Protein AF-A0A2N9MWA1-F1 (afdb_monomer_lite)

Foldseek 3Di:
DLVVLLVVLLVLFDPVLSVVLSVLSVPDDPVLSVLLVVLVVVVVVVDPDDDLDDPVNVLVVLVVVVVPDPDDDCPDPVVSVVSVVSNVVSCVSRVVSDDDDPDDDDDDD

pLDDT: mean 73.8, std 16.64, range [35.72, 94.5]

Radius of gyration: 15.14 Å; chains: 1; bounding box: 36×28×48 Å

Structure (mmCIF, N/CA/C/O backbone):
data_AF-A0A2N9MWA1-F1
#
_entry.id   AF-A0A2N9MWA1-F1
#
loop_
_atom_site.group_PDB
_atom_site.id
_atom_site.type_symbol
_atom_site.label_atom_id
_atom_site.label_alt_id
_atom_site.label_comp_id
_atom_site.label_asym_id
_atom_site.label_entity_id
_atom_site.label_seq_id
_atom_site.pdbx_PDB_ins_code
_atom_site.Cartn_x
_atom_site.Cartn_y
_atom_site.Cartn_z
_atom_site.occupancy
_atom_site.B_iso_or_equiv
_atom_site.auth_seq_id
_atom_site.auth_comp_id
_atom_site.auth_asym_id
_atom_site.auth_atom_id
_atom_site.pdbx_PDB_model_num
ATOM 1 N N . MET A 1 1 ? -1.831 -8.426 -14.345 1.00 73.62 1 MET A N 1
ATOM 2 C CA . MET A 1 1 ? -1.458 -8.362 -12.910 1.00 73.62 1 MET A CA 1
ATOM 3 C C . MET A 1 1 ? -1.920 -7.065 -12.243 1.00 73.62 1 MET A C 1
ATOM 5 O O . MET A 1 1 ? -2.682 -7.151 -11.291 1.00 73.62 1 MET A O 1
ATOM 9 N N . ARG A 1 2 ? -1.599 -5.878 -12.784 1.00 88.06 2 ARG A N 1
ATOM 10 C CA . ARG A 1 2 ? -2.062 -4.566 -12.272 1.00 88.06 2 ARG A CA 1
ATOM 11 C C . ARG A 1 2 ? -3.555 -4.461 -11.870 1.00 88.06 2 ARG A C 1
ATOM 13 O O . ARG A 1 2 ? -3.809 -4.031 -10.750 1.00 88.06 2 ARG A O 1
ATOM 20 N N . PRO A 1 3 ? -4.552 -4.874 -12.683 1.00 89.94 3 PRO A N 1
ATOM 21 C CA . PRO A 1 3 ? -5.963 -4.768 -12.279 1.00 89.94 3 PRO A CA 1
ATOM 22 C C . PRO A 1 3 ? -6.331 -5.662 -11.082 1.00 89.94 3 PRO A C 1
ATOM 24 O O . PRO A 1 3 ? -7.176 -5.286 -10.268 1.00 89.94 3 PRO A O 1
ATOM 27 N N . ALA A 1 4 ? -5.671 -6.816 -10.939 1.00 91.38 4 ALA A N 1
ATOM 28 C CA . ALA A 1 4 ? -5.857 -7.698 -9.790 1.00 91.38 4 ALA A CA 1
ATOM 29 C C . ALA A 1 4 ? -5.268 -7.076 -8.513 1.00 91.38 4 ALA A C 1
ATOM 31 O O . ALA A 1 4 ? -5.938 -7.071 -7.485 1.00 91.38 4 ALA A O 1
ATOM 32 N N . LEU A 1 5 ? -4.077 -6.465 -8.601 1.00 89.94 5 LEU A N 1
ATOM 33 C CA . LEU A 1 5 ? -3.456 -5.736 -7.485 1.00 89.94 5 LEU A CA 1
ATOM 34 C C . LEU A 1 5 ? -4.323 -4.568 -7.015 1.00 89.94 5 LEU A C 1
ATOM 36 O O . LEU A 1 5 ? -4.598 -4.454 -5.827 1.00 89.94 5 LEU A O 1
ATOM 40 N N . VAL A 1 6 ? -4.823 -3.744 -7.940 1.00 92.62 6 VAL A N 1
ATOM 41 C CA . VAL A 1 6 ? -5.725 -2.630 -7.602 1.00 92.62 6 VAL A CA 1
ATOM 42 C C . VAL A 1 6 ? -6.966 -3.131 -6.860 1.00 92.62 6 VAL A C 1
ATOM 44 O O . VAL A 1 6 ? -7.381 -2.522 -5.878 1.00 92.62 6 VAL A O 1
ATOM 47 N N . THR A 1 7 ? -7.550 -4.244 -7.307 1.00 92.50 7 THR A N 1
ATOM 48 C CA . THR A 1 7 ? -8.752 -4.824 -6.687 1.00 92.50 7 THR A CA 1
ATOM 49 C C . THR A 1 7 ? -8.462 -5.365 -5.288 1.00 92.50 7 THR A C 1
ATOM 51 O O . THR A 1 7 ? -9.200 -5.063 -4.349 1.00 92.50 7 THR A O 1
ATOM 54 N N . ALA A 1 8 ? -7.374 -6.121 -5.130 1.00 90.56 8 ALA A N 1
ATOM 55 C CA . ALA A 1 8 ? -6.968 -6.680 -3.845 1.00 90.56 8 ALA A CA 1
ATOM 56 C C . ALA A 1 8 ? -6.635 -5.577 -2.827 1.00 90.56 8 ALA A C 1
ATOM 58 O O . ALA A 1 8 ? -7.184 -5.571 -1.729 1.00 90.56 8 ALA A O 1
ATOM 59 N N . LEU A 1 9 ? -5.822 -4.591 -3.220 1.00 89.69 9 LEU A N 1
ATOM 60 C CA . LEU A 1 9 ? -5.432 -3.466 -2.365 1.00 89.69 9 LEU A CA 1
ATOM 61 C C . LEU A 1 9 ? -6.624 -2.576 -1.993 1.00 89.69 9 LEU A C 1
ATOM 63 O O . LEU A 1 9 ? -6.738 -2.145 -0.848 1.00 89.69 9 LEU A O 1
ATOM 67 N N . ALA A 1 10 ? -7.542 -2.322 -2.931 1.00 90.44 10 ALA A N 1
ATOM 68 C CA . ALA A 1 10 ? -8.764 -1.579 -2.634 1.00 90.44 10 ALA A CA 1
ATOM 69 C C . ALA A 1 10 ? -9.664 -2.328 -1.641 1.00 90.44 10 ALA A C 1
ATOM 71 O O . ALA A 1 10 ? -10.306 -1.686 -0.819 1.00 90.44 10 ALA A O 1
ATOM 72 N N . SER A 1 11 ? -9.680 -3.663 -1.677 1.00 88.25 11 SER A N 1
ATOM 73 C CA . SER A 1 11 ? -10.478 -4.486 -0.756 1.00 88.25 11 SER A CA 1
ATOM 74 C C . SER A 1 11 ? -9.956 -4.459 0.685 1.00 88.25 11 SER A C 1
ATOM 76 O O . SER A 1 11 ? -10.714 -4.750 1.604 1.00 88.25 11 SER A O 1
ATOM 78 N N . CYS A 1 12 ? -8.688 -4.085 0.900 1.00 83.88 12 CYS A N 1
ATOM 79 C CA . CYS A 1 12 ? -8.125 -3.881 2.238 1.00 83.88 12 CYS A CA 1
ATOM 80 C C . CYS A 1 12 ? -8.595 -2.578 2.905 1.00 83.88 12 CYS A C 1
ATOM 82 O O . CYS A 1 12 ? -8.429 -2.427 4.113 1.00 83.88 12 CYS A O 1
ATOM 84 N N . ALA A 1 13 ? -9.155 -1.638 2.138 1.00 86.25 13 ALA A N 1
ATOM 85 C CA . ALA A 1 13 ? -9.658 -0.380 2.669 1.00 86.25 13 ALA A CA 1
ATOM 86 C C . ALA A 1 13 ? -11.059 -0.517 3.280 1.00 86.25 13 ALA A C 1
ATOM 88 O O . ALA A 1 13 ? -11.872 -1.335 2.837 1.00 86.25 13 ALA A O 1
ATOM 89 N N . ASP A 1 14 ? -11.367 0.367 4.232 1.00 85.69 14 ASP A N 1
ATOM 90 C CA . ASP A 1 14 ? -12.719 0.556 4.757 1.00 85.69 14 ASP A CA 1
ATOM 91 C C . ASP A 1 14 ? -13.732 0.746 3.622 1.00 85.69 14 ASP A C 1
ATOM 93 O O . ASP A 1 14 ? -13.478 1.471 2.656 1.00 85.69 14 ASP A O 1
ATOM 97 N N . ILE A 1 15 ? -14.916 0.137 3.759 1.00 84.88 15 ILE A N 1
ATOM 98 C CA . ILE A 1 15 ? -15.967 0.102 2.722 1.00 84.88 15 ILE A CA 1
ATOM 99 C C . ILE A 1 15 ? -16.319 1.515 2.226 1.00 84.88 15 ILE A C 1
ATOM 101 O O . ILE A 1 15 ? -16.449 1.746 1.024 1.00 84.88 15 ILE A O 1
ATOM 105 N N . SER A 1 16 ? -16.405 2.487 3.140 1.00 87.12 16 SER A N 1
ATOM 106 C CA . SER A 1 16 ? -16.708 3.892 2.827 1.00 87.12 16 SER A CA 1
ATOM 107 C C . SER A 1 16 ? -15.589 4.612 2.060 1.00 87.12 16 SER A C 1
ATOM 109 O O . SER A 1 16 ? -15.828 5.648 1.435 1.00 87.12 16 SER A O 1
ATOM 111 N N . LEU A 1 17 ? -14.371 4.068 2.081 1.00 86.81 17 LEU A N 1
ATOM 112 C CA . LEU A 1 17 ? -13.174 4.635 1.466 1.00 86.81 17 LEU A CA 1
ATOM 113 C C . LEU A 1 17 ? -12.701 3.853 0.234 1.00 86.81 17 LEU A C 1
ATOM 115 O O . LEU A 1 17 ? -11.911 4.392 -0.543 1.00 86.81 17 LEU A O 1
ATOM 119 N N . GLN A 1 18 ? -13.207 2.639 -0.014 1.00 87.31 18 GLN A N 1
ATOM 120 C CA . GLN A 1 18 ? -12.761 1.778 -1.119 1.00 87.31 18 GLN A CA 1
ATOM 121 C C . GLN A 1 18 ? -12.768 2.473 -2.479 1.00 87.31 18 GLN A C 1
ATOM 123 O O . GLN A 1 18 ? -11.800 2.359 -3.225 1.00 87.31 18 GLN A O 1
ATOM 128 N N . SER A 1 19 ? -13.813 3.238 -2.806 1.00 89.06 19 SER A N 1
ATOM 129 C CA . SER A 1 19 ? -13.888 3.941 -4.097 1.00 89.06 19 SER A CA 1
ATOM 130 C C . SER A 1 19 ? -12.785 4.994 -4.253 1.00 89.06 19 SER A C 1
ATOM 132 O O . SER A 1 19 ? -12.175 5.104 -5.317 1.00 89.06 19 SER A O 1
ATOM 134 N N . LYS A 1 20 ? -12.481 5.733 -3.178 1.00 88.75 20 LYS A N 1
ATOM 135 C CA . LYS A 1 20 ? -11.415 6.748 -3.159 1.00 88.75 20 LYS A CA 1
ATOM 136 C C . LYS A 1 20 ? -10.033 6.099 -3.212 1.00 88.75 20 LYS A C 1
ATOM 138 O O . LYS A 1 20 ? -9.175 6.545 -3.971 1.00 88.75 20 LYS A O 1
ATOM 143 N N . THR A 1 21 ? -9.842 5.021 -2.456 1.00 90.62 21 THR A N 1
ATOM 144 C CA . THR A 1 21 ? -8.610 4.225 -2.456 1.00 90.62 21 THR A CA 1
ATOM 145 C C . THR A 1 21 ? -8.361 3.607 -3.825 1.00 90.62 21 THR A C 1
ATOM 147 O O . THR A 1 21 ? -7.270 3.725 -4.368 1.00 90.62 21 THR A O 1
ATOM 150 N N . ARG A 1 22 ? -9.392 3.026 -4.445 1.00 92.62 22 ARG A N 1
ATOM 151 C CA . ARG A 1 22 ? -9.313 2.457 -5.792 1.00 92.62 22 ARG A CA 1
ATOM 152 C C . ARG A 1 22 ? -8.932 3.508 -6.829 1.00 92.62 22 ARG A C 1
ATOM 154 O O . ARG A 1 22 ? -8.096 3.225 -7.678 1.00 92.62 22 ARG A O 1
ATOM 161 N N . HIS A 1 23 ? -9.506 4.710 -6.757 1.00 93.50 23 HIS A N 1
ATOM 162 C CA . HIS A 1 23 ? -9.148 5.795 -7.672 1.00 93.50 23 HIS A CA 1
ATOM 163 C C . HIS A 1 23 ? -7.676 6.208 -7.530 1.00 93.50 23 HIS A C 1
ATOM 165 O O . HIS A 1 23 ? -6.992 6.373 -8.534 1.00 93.50 23 HIS A O 1
ATOM 171 N N . PHE A 1 24 ? -7.172 6.293 -6.296 1.00 92.69 24 PHE A N 1
ATOM 172 C CA . PHE A 1 24 ? -5.752 6.529 -6.032 1.00 92.69 24 PHE A CA 1
ATOM 173 C C . PHE A 1 24 ? -4.864 5.424 -6.630 1.00 92.69 24 PHE A C 1
ATOM 175 O O . PHE A 1 24 ? -3.949 5.716 -7.3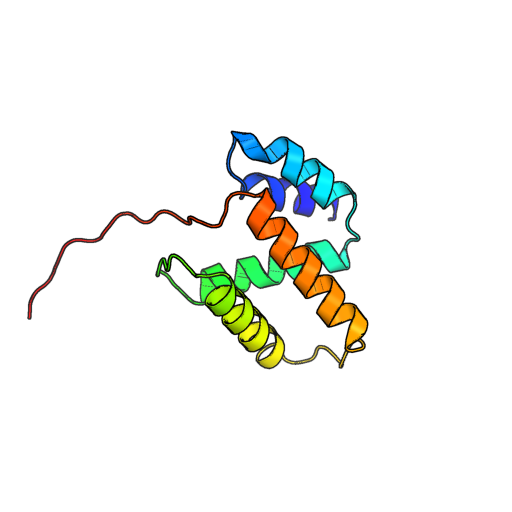93 1.00 92.69 24 PHE A O 1
ATOM 182 N N . LEU A 1 25 ? -5.187 4.154 -6.367 1.00 93.69 25 LEU A N 1
ATOM 183 C CA . LEU A 1 25 ? -4.425 2.999 -6.855 1.00 93.69 25 LEU A CA 1
ATOM 184 C C . LEU A 1 25 ? -4.395 2.895 -8.389 1.00 93.69 25 LEU A C 1
ATOM 186 O O . LEU A 1 25 ? -3.412 2.427 -8.956 1.00 93.69 25 LEU A O 1
ATOM 190 N N . LEU A 1 26 ? -5.452 3.336 -9.081 1.00 94.50 26 LEU A N 1
ATOM 191 C CA . LEU A 1 26 ? -5.473 3.373 -10.547 1.00 94.50 26 LEU A CA 1
ATOM 192 C C . LEU A 1 26 ? -4.414 4.326 -11.123 1.00 94.50 26 LEU A C 1
ATOM 194 O O . LEU A 1 26 ? -3.910 4.062 -12.215 1.00 94.50 26 LEU A O 1
ATOM 198 N N . GLY A 1 27 ? -4.048 5.380 -10.388 1.00 93.00 27 GLY A N 1
ATOM 199 C CA . GLY A 1 27 ? -3.003 6.330 -10.772 1.00 93.00 27 GLY A CA 1
ATOM 200 C C . GLY A 1 27 ? -1.575 5.798 -10.628 1.00 93.00 27 GLY A C 1
ATOM 201 O O . GLY A 1 27 ? -0.660 6.403 -11.177 1.00 93.00 27 GLY A O 1
ATOM 202 N N . LEU A 1 28 ? -1.380 4.668 -9.942 1.00 93.06 28 LEU A N 1
ATOM 203 C CA . LEU A 1 28 ? -0.057 4.116 -9.651 1.00 93.06 28 LEU A CA 1
ATOM 204 C C . LEU A 1 28 ? 0.425 3.148 -10.735 1.00 93.06 28 LEU A C 1
ATOM 206 O O . LEU A 1 28 ? -0.355 2.392 -11.325 1.00 93.06 28 LEU A O 1
ATOM 210 N N . SER A 1 29 ? 1.731 3.144 -10.971 1.00 92.31 29 SER A N 1
ATOM 211 C CA . SER A 1 29 ? 2.443 2.159 -11.781 1.00 92.31 29 SER A CA 1
ATOM 212 C C . SER A 1 29 ? 2.404 0.756 -11.153 1.00 92.31 29 SER A C 1
ATOM 214 O O . SER A 1 29 ? 2.002 0.567 -10.006 1.00 92.31 29 SER A O 1
ATOM 216 N N . ALA A 1 30 ? 2.792 -0.264 -11.927 1.00 89.44 30 ALA A N 1
ATOM 217 C CA . ALA A 1 30 ? 2.810 -1.645 -11.438 1.00 89.44 30 ALA A CA 1
ATOM 218 C C . ALA A 1 30 ? 3.781 -1.827 -10.258 1.00 89.44 30 ALA A C 1
ATOM 220 O O . ALA A 1 30 ? 3.376 -2.368 -9.237 1.00 89.44 30 ALA A O 1
ATOM 221 N N . ASP A 1 31 ? 4.992 -1.281 -10.369 1.00 89.12 31 ASP A N 1
ATOM 222 C CA . ASP A 1 31 ? 6.031 -1.369 -9.338 1.00 89.12 31 ASP A CA 1
ATOM 223 C C . ASP A 1 31 ? 5.630 -0.650 -8.032 1.00 89.12 31 ASP A C 1
ATOM 225 O O . ASP A 1 31 ? 5.853 -1.169 -6.940 1.00 89.12 31 ASP A O 1
ATOM 229 N N . GLU A 1 32 ? 4.936 0.490 -8.114 1.00 91.75 32 GLU A N 1
ATOM 230 C CA . GLU A 1 32 ? 4.386 1.171 -6.931 1.00 91.75 32 GLU A CA 1
ATOM 231 C C . GLU A 1 32 ? 3.289 0.341 -6.239 1.00 91.75 32 GLU A C 1
ATOM 233 O O . GLU A 1 32 ? 3.225 0.290 -5.010 1.00 91.75 32 GLU A O 1
ATOM 238 N N . LEU A 1 33 ? 2.436 -0.344 -7.009 1.00 91.25 33 LEU A N 1
ATOM 239 C CA . LEU A 1 33 ? 1.415 -1.246 -6.463 1.00 91.25 33 LEU A CA 1
ATOM 240 C C . LEU A 1 33 ? 2.038 -2.493 -5.829 1.00 91.25 33 LEU A C 1
ATOM 242 O O . LEU A 1 33 ? 1.583 -2.936 -4.775 1.00 91.25 33 LEU A O 1
ATOM 246 N N . GLU A 1 34 ? 3.070 -3.049 -6.459 1.00 90.38 34 GLU A N 1
ATOM 247 C CA . GLU A 1 34 ? 3.836 -4.179 -5.936 1.00 90.38 34 GLU A CA 1
ATOM 248 C C . GLU A 1 34 ? 4.536 -3.809 -4.629 1.00 90.38 34 GLU A C 1
ATOM 250 O O . GLU A 1 34 ? 4.462 -4.578 -3.677 1.00 90.38 34 GLU A O 1
ATOM 255 N N . PHE A 1 35 ? 5.110 -2.606 -4.527 1.00 87.44 35 PHE A N 1
ATOM 256 C CA . PHE A 1 35 ? 5.709 -2.110 -3.286 1.00 87.44 35 PHE A CA 1
ATOM 257 C C . PHE A 1 35 ? 4.695 -2.033 -2.132 1.00 87.44 35 PHE A C 1
ATOM 259 O O . PHE A 1 35 ? 4.977 -2.485 -1.021 1.00 87.44 35 PHE A O 1
ATOM 266 N N . ILE A 1 36 ? 3.492 -1.503 -2.386 1.00 89.25 36 ILE A N 1
ATOM 267 C CA . ILE A 1 36 ? 2.425 -1.450 -1.373 1.00 89.25 36 ILE A CA 1
ATOM 268 C C . ILE A 1 36 ? 1.997 -2.869 -0.968 1.00 89.25 36 ILE A C 1
ATOM 270 O O . ILE A 1 36 ? 1.839 -3.149 0.222 1.00 89.25 36 ILE A O 1
ATOM 274 N N . ALA A 1 37 ? 1.827 -3.774 -1.935 1.00 89.25 37 ALA A N 1
ATOM 275 C CA . ALA A 1 37 ? 1.451 -5.161 -1.671 1.00 89.25 37 ALA A CA 1
ATOM 276 C C . ALA A 1 37 ? 2.531 -5.924 -0.886 1.00 89.25 37 ALA A C 1
ATOM 278 O O . ALA A 1 37 ? 2.200 -6.679 0.026 1.00 89.25 37 ALA A O 1
ATOM 279 N N . GLU A 1 38 ? 3.807 -5.701 -1.197 1.00 86.50 38 GLU A N 1
ATOM 280 C CA . GLU A 1 38 ? 4.950 -6.301 -0.505 1.00 86.50 38 GLU A CA 1
ATOM 281 C C . GLU A 1 38 ? 5.000 -5.855 0.962 1.00 86.50 38 GLU A C 1
ATOM 283 O O . GLU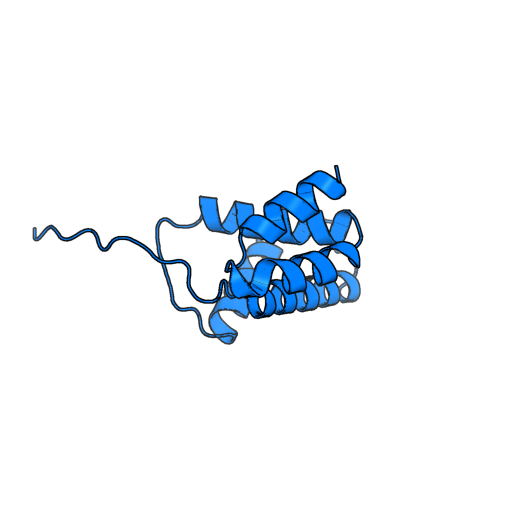 A 1 38 ? 5.116 -6.694 1.856 1.00 86.50 38 GLU A O 1
ATOM 288 N N . TYR A 1 39 ? 4.802 -4.558 1.229 1.00 83.69 39 TYR A N 1
ATOM 289 C CA . TYR A 1 39 ? 4.717 -4.040 2.595 1.00 83.69 39 TYR A CA 1
ATOM 290 C C . TYR A 1 39 ? 3.543 -4.646 3.377 1.00 83.69 39 TYR A C 1
ATOM 292 O O . TYR A 1 39 ? 3.710 -5.073 4.522 1.00 83.69 39 TYR A O 1
ATOM 300 N N . LEU A 1 40 ? 2.353 -4.713 2.768 1.00 81.50 40 LEU A N 1
ATOM 301 C CA . LEU A 1 40 ? 1.186 -5.341 3.398 1.00 81.50 40 LEU A CA 1
ATOM 302 C C . LEU A 1 40 ? 1.425 -6.832 3.666 1.00 81.50 40 LEU A C 1
ATOM 304 O O . LEU A 1 40 ? 1.061 -7.321 4.733 1.00 81.50 40 LEU A O 1
ATOM 308 N N . GLY A 1 41 ? 2.084 -7.535 2.743 1.00 78.44 41 GLY A N 1
ATOM 309 C CA . GLY A 1 41 ? 2.522 -8.917 2.925 1.00 78.44 41 GLY A CA 1
ATOM 310 C C . GLY A 1 41 ? 3.488 -9.076 4.102 1.00 78.44 41 GLY A C 1
ATOM 311 O O . GLY A 1 41 ? 3.269 -9.942 4.947 1.00 78.44 41 GLY A O 1
ATOM 312 N N . SER A 1 42 ? 4.493 -8.201 4.223 1.00 75.06 42 SER A N 1
ATOM 313 C CA . SER A 1 42 ? 5.418 -8.186 5.370 1.00 75.06 42 SER A CA 1
ATOM 314 C C . SER A 1 42 ? 4.686 -7.934 6.684 1.00 75.06 42 SER A C 1
ATOM 316 O O . SER A 1 42 ? 4.928 -8.626 7.667 1.00 75.06 42 SER A O 1
ATOM 318 N N . CYS A 1 43 ? 3.716 -7.013 6.697 1.00 68.94 43 CYS A N 1
ATOM 319 C CA . CYS A 1 43 ? 2.905 -6.732 7.883 1.00 68.94 43 CYS A CA 1
ATOM 320 C C . CYS A 1 43 ? 2.088 -7.947 8.351 1.00 68.94 43 CYS A C 1
ATOM 322 O O . CYS A 1 43 ? 1.918 -8.133 9.556 1.00 68.94 43 CYS A O 1
ATOM 324 N N . ILE A 1 44 ? 1.586 -8.771 7.422 1.00 69.38 44 ILE A N 1
ATOM 325 C CA . ILE A 1 44 ? 0.862 -10.013 7.744 1.00 69.38 44 ILE A CA 1
ATOM 326 C C . ILE A 1 44 ? 1.811 -11.047 8.367 1.00 69.38 44 ILE A C 1
ATOM 328 O O . ILE A 1 44 ? 1.426 -11.740 9.309 1.00 69.38 44 ILE A O 1
ATOM 332 N N . LEU A 1 45 ? 3.043 -11.138 7.859 1.00 60.66 45 LEU A N 1
ATOM 333 C CA . LEU A 1 45 ? 4.060 -12.081 8.332 1.00 60.66 45 LEU A CA 1
ATOM 334 C C . LEU A 1 45 ? 4.693 -11.657 9.670 1.00 60.66 45 LEU A C 1
ATOM 336 O O . LEU A 1 45 ? 4.991 -12.516 10.497 1.00 60.66 45 LEU A O 1
ATOM 340 N N . GLU A 1 46 ? 4.875 -10.355 9.908 1.00 57.38 46 GLU A N 1
ATOM 341 C CA . GLU A 1 46 ? 5.566 -9.833 11.093 1.00 57.38 46 GLU A CA 1
ATOM 342 C C . GLU A 1 46 ? 4.724 -9.827 12.373 1.00 57.38 46 GLU A C 1
ATOM 344 O O . GLU A 1 46 ? 5.317 -9.815 13.454 1.00 57.38 46 GLU A O 1
ATOM 349 N N . SER A 1 47 ? 3.379 -9.823 12.335 1.00 51.97 47 SER A N 1
ATOM 350 C CA . SER A 1 47 ? 2.598 -9.828 13.586 1.00 51.97 47 SER A CA 1
ATOM 351 C C . SE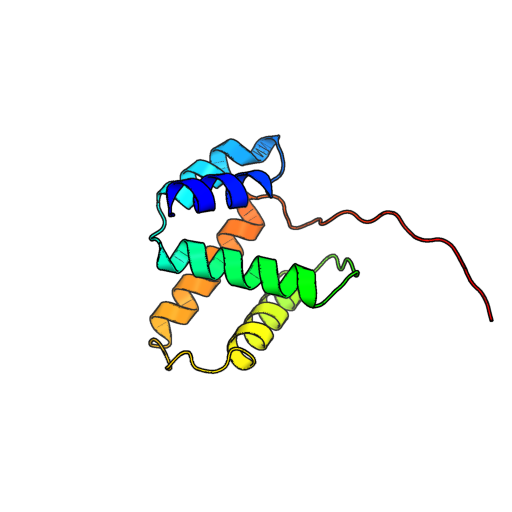R A 1 47 ? 1.090 -10.102 13.481 1.00 51.97 47 SER A C 1
ATOM 353 O O . SER A 1 47 ? 0.300 -9.265 13.051 1.00 51.97 47 SER A O 1
ATOM 355 N N . THR A 1 48 ? 0.675 -11.165 14.177 1.00 46.97 48 THR A N 1
ATOM 356 C CA . THR A 1 48 ? -0.538 -11.304 15.015 1.00 46.97 48 THR A CA 1
ATOM 357 C C . THR A 1 48 ? -0.627 -10.235 16.126 1.00 46.97 48 THR A C 1
ATOM 359 O O . THR A 1 48 ? -0.947 -10.531 17.277 1.00 46.97 48 THR A O 1
ATOM 362 N N . ARG A 1 49 ? -0.314 -8.967 15.840 1.00 46.97 49 ARG A N 1
ATOM 363 C CA . ARG A 1 49 ? -0.350 -7.885 16.833 1.00 46.97 49 ARG A CA 1
ATOM 364 C C . ARG A 1 49 ? -0.842 -6.601 16.209 1.00 46.97 49 ARG A C 1
ATOM 366 O O . ARG A 1 49 ? -0.251 -6.056 15.282 1.00 46.97 49 ARG A O 1
ATOM 373 N N . GLN A 1 50 ? -1.916 -6.092 16.787 1.00 49.03 50 GLN A N 1
ATOM 374 C CA . GLN A 1 50 ? -2.366 -4.748 16.506 1.00 49.03 50 GLN A CA 1
ATOM 375 C C . GLN A 1 50 ? -1.634 -3.754 17.352 1.00 49.03 50 GLN A C 1
ATOM 377 O O . GLN A 1 50 ? -1.674 -3.800 18.578 1.00 49.03 50 GLN A O 1
ATOM 382 N N . CYS A 1 51 ? -1.048 -2.792 16.665 1.00 45.97 51 CYS A N 1
ATOM 383 C CA . CYS A 1 51 ? -0.673 -1.545 17.277 1.00 45.97 51 CYS A CA 1
ATOM 384 C C . CYS A 1 51 ? -1.414 -0.431 16.549 1.00 45.97 51 CYS A C 1
ATOM 386 O O . CYS A 1 51 ? -1.318 -0.302 15.328 1.00 45.97 51 CYS A O 1
ATOM 388 N N . ARG A 1 52 ? -2.124 0.398 17.322 1.00 51.56 52 ARG A N 1
ATOM 389 C CA . ARG A 1 52 ? -2.460 1.761 16.910 1.00 51.56 52 ARG A CA 1
ATOM 390 C C . ARG A 1 52 ? -1.138 2.502 16.748 1.00 51.56 52 ARG A C 1
ATOM 392 O O . ARG A 1 52 ? -0.587 3.016 17.718 1.00 51.56 52 ARG A O 1
ATOM 399 N N . CYS A 1 53 ? -0.571 2.471 15.550 1.00 56.44 53 CYS A N 1
ATOM 400 C CA . CYS A 1 53 ? 0.708 3.114 15.307 1.00 56.44 53 CYS A CA 1
ATOM 401 C C . CYS A 1 53 ? 0.488 4.598 15.056 1.00 56.44 53 CYS A C 1
ATOM 403 O O . CYS A 1 53 ? -0.235 4.988 14.141 1.00 56.44 53 CYS A O 1
ATOM 405 N N . SER A 1 54 ? 1.158 5.437 15.844 1.00 62.38 54 SER A N 1
ATOM 406 C CA . SER A 1 54 ? 1.324 6.838 15.470 1.00 62.38 54 SER A CA 1
ATOM 407 C C . SER A 1 54 ? 2.050 6.924 14.122 1.00 62.38 54 SER A C 1
ATOM 409 O O . SER A 1 54 ? 2.804 6.017 13.755 1.00 62.38 54 SER A O 1
ATOM 411 N N . ARG A 1 55 ? 1.884 8.035 13.392 1.00 64.81 55 ARG A N 1
ATOM 412 C CA . ARG A 1 55 ? 2.615 8.285 12.131 1.00 64.81 55 ARG A CA 1
ATOM 413 C C . ARG A 1 55 ? 4.121 8.023 12.267 1.00 64.81 55 ARG A C 1
ATOM 415 O O . ARG A 1 55 ? 4.723 7.472 11.355 1.00 64.81 55 ARG A O 1
ATOM 422 N N . ALA A 1 56 ? 4.708 8.356 13.419 1.00 63.91 56 ALA A N 1
ATOM 423 C CA . ALA A 1 56 ? 6.118 8.111 13.715 1.00 63.91 56 ALA A CA 1
ATOM 424 C C . ALA A 1 56 ? 6.462 6.615 13.857 1.00 63.91 56 ALA A C 1
ATOM 426 O O . ALA A 1 56 ? 7.503 6.180 13.372 1.00 63.91 56 ALA A O 1
ATOM 427 N N . GLN A 1 57 ? 5.596 5.812 14.486 1.00 65.38 57 GLN A N 1
ATOM 428 C CA . GLN A 1 57 ? 5.787 4.357 14.572 1.00 65.38 57 GLN A CA 1
ATOM 429 C C . GLN A 1 57 ? 5.623 3.680 13.209 1.00 65.38 57 GLN A C 1
ATOM 431 O O . GLN A 1 57 ? 6.350 2.743 12.894 1.00 65.38 57 GLN A O 1
ATOM 436 N N . LEU A 1 58 ? 4.688 4.169 12.393 1.00 68.06 58 LEU A N 1
ATOM 437 C CA . LEU A 1 58 ? 4.500 3.681 11.033 1.00 68.06 58 LEU A CA 1
ATOM 438 C C . LEU A 1 58 ? 5.722 3.997 10.159 1.00 68.06 58 LEU A C 1
ATOM 440 O O . LEU A 1 58 ? 6.253 3.099 9.517 1.00 68.06 58 LEU A O 1
ATOM 444 N N . ALA A 1 59 ? 6.219 5.237 10.209 1.00 68.06 59 ALA A N 1
ATOM 445 C CA . ALA A 1 59 ? 7.440 5.637 9.513 1.00 68.06 59 ALA A CA 1
ATOM 446 C C . ALA A 1 59 ? 8.651 4.788 9.933 1.00 68.06 59 ALA A C 1
ATOM 448 O O . ALA A 1 59 ? 9.434 4.380 9.080 1.00 68.06 59 ALA A O 1
ATOM 449 N N . ARG A 1 60 ? 8.773 4.461 11.229 1.00 71.25 60 ARG A N 1
ATOM 450 C CA . ARG A 1 60 ? 9.833 3.577 11.733 1.00 71.25 60 ARG A CA 1
ATOM 451 C C . ARG A 1 60 ? 9.737 2.169 11.142 1.00 71.25 60 ARG A C 1
ATOM 453 O O . ARG A 1 60 ? 10.719 1.714 10.572 1.00 71.25 60 ARG A O 1
ATOM 460 N N . ARG A 1 61 ? 8.561 1.531 11.184 1.00 70.88 61 ARG A N 1
ATOM 461 C CA . ARG A 1 61 ? 8.374 0.183 10.611 1.00 70.88 61 ARG A CA 1
ATOM 462 C C . ARG A 1 61 ? 8.618 0.142 9.106 1.00 70.88 61 ARG A C 1
ATOM 464 O O . ARG A 1 61 ? 9.174 -0.822 8.599 1.00 70.88 61 ARG A O 1
ATOM 471 N N . ILE A 1 62 ? 8.230 1.195 8.386 1.00 73.50 62 ILE A N 1
ATOM 472 C CA . ILE A 1 62 ? 8.524 1.312 6.952 1.00 73.50 62 ILE A CA 1
ATOM 473 C C . ILE A 1 62 ? 10.039 1.412 6.721 1.00 73.50 62 ILE A C 1
ATOM 475 O O . ILE A 1 62 ? 10.559 0.746 5.830 1.00 73.50 62 ILE A O 1
ATOM 479 N N . ALA A 1 63 ? 10.755 2.194 7.533 1.00 75.00 63 ALA A N 1
ATOM 480 C CA . ALA A 1 63 ? 12.210 2.292 7.446 1.00 75.00 63 ALA A CA 1
ATOM 481 C C . ALA A 1 63 ? 12.906 0.956 7.775 1.00 75.00 63 ALA A C 1
ATOM 483 O O . ALA A 1 63 ? 13.859 0.588 7.095 1.00 75.00 63 ALA A O 1
ATOM 484 N N . GLU A 1 64 ? 12.416 0.213 8.770 1.00 75.50 64 GLU A N 1
ATOM 485 C CA . GLU A 1 64 ? 12.919 -1.123 9.125 1.00 75.50 64 GLU A CA 1
ATOM 486 C C . GLU A 1 64 ? 12.691 -2.133 7.990 1.00 75.50 64 GLU A C 1
ATOM 488 O O . GLU A 1 64 ? 13.630 -2.810 7.577 1.00 75.50 64 GLU A O 1
ATOM 493 N N . PHE A 1 65 ? 11.487 -2.164 7.408 1.00 73.50 65 PHE A N 1
ATOM 494 C CA . PHE A 1 65 ? 11.166 -2.993 6.242 1.00 73.50 65 PHE A CA 1
ATOM 495 C C . PHE A 1 65 ? 12.099 -2.705 5.058 1.00 73.50 65 PHE A C 1
ATOM 497 O O . PHE A 1 65 ? 12.650 -3.613 4.437 1.00 73.50 65 PHE A O 1
ATOM 504 N N . GLN A 1 66 ? 12.331 -1.423 4.775 1.00 74.19 66 GLN A N 1
ATOM 505 C CA . GLN A 1 66 ? 13.237 -0.998 3.715 1.00 74.19 66 GLN A CA 1
ATOM 506 C C . GLN A 1 66 ? 14.693 -1.419 3.960 1.00 74.19 66 GLN A C 1
ATOM 508 O O . GLN A 1 66 ? 15.400 -1.726 3.002 1.00 74.19 66 GLN A O 1
ATOM 513 N N . GLN A 1 67 ? 15.149 -1.437 5.215 1.00 71.31 67 GLN A N 1
ATOM 514 C CA . GLN A 1 67 ? 16.493 -1.896 5.580 1.00 71.31 67 GLN A CA 1
ATOM 515 C C . GLN A 1 67 ? 16.627 -3.421 5.520 1.00 71.31 67 GLN A C 1
ATOM 517 O O . GLN A 1 67 ? 17.692 -3.928 5.174 1.00 71.31 67 GLN A O 1
ATOM 522 N N . ALA A 1 68 ? 15.557 -4.146 5.851 1.00 71.06 68 ALA A N 1
ATOM 523 C CA . ALA A 1 68 ? 15.541 -5.602 5.881 1.00 71.06 68 ALA A CA 1
ATOM 524 C C . ALA A 1 68 ? 15.406 -6.242 4.491 1.00 71.06 68 ALA A C 1
ATOM 526 O O . ALA A 1 68 ? 15.760 -7.408 4.342 1.00 71.06 68 ALA A O 1
ATOM 527 N N . ARG A 1 69 ? 14.911 -5.508 3.482 1.00 69.69 69 ARG A N 1
ATOM 528 C CA . ARG A 1 69 ? 14.665 -6.014 2.122 1.00 69.69 69 ARG A CA 1
ATOM 529 C C . ARG A 1 69 ? 15.983 -6.358 1.395 1.00 69.69 69 ARG A C 1
ATOM 531 O O . ARG A 1 69 ? 16.686 -5.451 0.942 1.00 69.69 69 ARG A O 1
ATOM 538 N N . PRO A 1 70 ? 16.335 -7.647 1.219 1.00 53.69 70 PRO A N 1
ATOM 539 C CA . PRO A 1 70 ? 17.581 -8.036 0.575 1.00 53.69 70 PRO A CA 1
ATOM 540 C C . PRO A 1 70 ? 17.438 -7.990 -0.954 1.00 53.69 70 PRO A C 1
ATOM 542 O O . PRO A 1 70 ? 16.463 -8.481 -1.515 1.00 53.69 70 PRO A O 1
ATOM 545 N N . GLY A 1 71 ? 18.429 -7.421 -1.646 1.00 56.06 71 GLY A N 1
ATOM 546 C CA . GLY A 1 71 ? 18.541 -7.517 -3.109 1.00 56.06 71 GLY A CA 1
ATOM 547 C C . GLY A 1 71 ? 17.846 -6.424 -3.919 1.00 56.06 71 GLY A C 1
ATOM 548 O O . GLY A 1 71 ? 17.971 -6.418 -5.142 1.00 56.06 71 GLY A O 1
ATOM 549 N N . CYS A 1 72 ? 17.19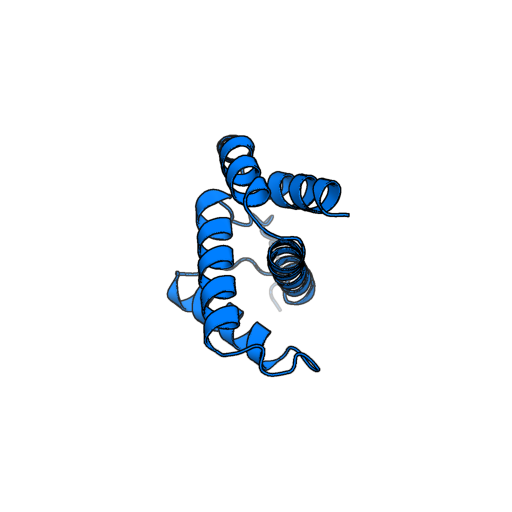4 -5.449 -3.284 1.00 51.22 72 CYS A N 1
ATOM 550 C CA . CYS A 1 72 ? 16.872 -4.225 -3.999 1.00 51.22 72 CYS A CA 1
ATOM 551 C C . CYS A 1 72 ? 18.191 -3.439 -4.122 1.00 51.22 72 CYS A C 1
ATOM 553 O O . CYS A 1 72 ? 18.742 -3.048 -3.086 1.00 51.22 72 CYS A O 1
ATOM 555 N N . PRO A 1 73 ? 18.749 -3.199 -5.331 1.00 47.75 73 PRO A N 1
ATOM 556 C CA . PRO A 1 73 ? 19.793 -2.189 -5.461 1.00 47.75 73 PRO A CA 1
ATOM 557 C C . PRO A 1 73 ? 19.238 -0.915 -4.828 1.00 47.75 73 PRO A C 1
ATOM 559 O O . PRO A 1 73 ? 18.020 -0.771 -4.730 1.00 47.75 73 PRO A O 1
ATOM 562 N N . ARG A 1 74 ? 20.088 0.005 -4.376 1.00 52.31 74 ARG A N 1
ATOM 563 C CA . ARG A 1 74 ? 19.643 1.349 -3.989 1.00 52.31 74 ARG A CA 1
ATOM 564 C C . ARG A 1 74 ? 18.975 2.008 -5.205 1.00 52.31 74 ARG A C 1
ATOM 566 O O . ARG A 1 74 ? 19.599 2.811 -5.895 1.00 52.31 74 ARG A O 1
ATOM 573 N N . VAL A 1 75 ? 17.741 1.624 -5.527 1.00 51.12 75 VAL A N 1
ATOM 574 C CA . VAL A 1 75 ? 16.846 2.343 -6.411 1.00 51.12 75 VAL A CA 1
ATOM 575 C C . VAL A 1 75 ? 16.802 3.701 -5.748 1.00 51.12 75 VAL A C 1
ATOM 577 O O . VAL A 1 75 ? 16.597 3.795 -4.539 1.00 51.12 75 VAL A O 1
ATOM 580 N N . ARG A 1 76 ? 17.274 4.693 -6.500 1.00 58.12 76 ARG A N 1
ATOM 581 C CA . ARG A 1 76 ? 17.815 5.955 -5.993 1.00 58.12 76 ARG A CA 1
ATOM 582 C C . ARG A 1 76 ? 16.993 6.476 -4.818 1.00 58.12 76 ARG A C 1
ATOM 584 O O . ARG A 1 76 ? 15.776 6.405 -4.880 1.00 58.12 76 ARG A O 1
ATOM 591 N N . SER A 1 77 ? 17.643 7.065 -3.812 1.00 61.78 77 SER A N 1
ATOM 592 C CA . SER A 1 77 ? 16.991 7.599 -2.598 1.00 61.78 77 SER A CA 1
ATOM 593 C C . SER A 1 77 ? 15.657 8.320 -2.862 1.00 61.78 77 SER A C 1
ATOM 595 O O . SER A 1 77 ? 14.733 8.206 -2.068 1.00 61.78 77 SER A O 1
ATOM 597 N N . SER A 1 78 ? 15.543 9.016 -4.000 1.00 68.38 78 SER A N 1
ATOM 598 C CA . SER A 1 78 ? 14.325 9.696 -4.450 1.00 68.38 78 SER A CA 1
ATOM 599 C C . SER A 1 78 ? 13.143 8.771 -4.794 1.00 68.38 78 SER A C 1
ATOM 601 O O . SER A 1 78 ? 12.012 9.121 -4.483 1.00 68.38 78 SER A O 1
ATOM 603 N N . ASP A 1 79 ? 13.368 7.617 -5.426 1.00 81.06 79 ASP A N 1
ATOM 604 C CA . ASP A 1 79 ? 12.311 6.644 -5.762 1.00 81.06 79 ASP A CA 1
ATOM 605 C C . ASP A 1 79 ? 11.766 5.969 -4.498 1.00 81.06 79 ASP A C 1
ATOM 607 O O . ASP A 1 79 ? 10.563 5.793 -4.322 1.00 81.06 79 ASP A O 1
ATOM 611 N N . GLN A 1 80 ? 12.667 5.662 -3.567 1.00 75.69 80 GLN A N 1
ATOM 612 C CA . GLN A 1 80 ? 12.323 5.068 -2.283 1.00 75.69 80 GLN A CA 1
ATOM 613 C C . GLN A 1 80 ? 11.553 6.041 -1.380 1.00 75.69 80 GLN A C 1
ATOM 615 O O . GLN A 1 80 ? 10.598 5.642 -0.710 1.00 75.69 80 GLN A O 1
ATOM 620 N N . GLU A 1 81 ? 11.931 7.321 -1.388 1.00 81.12 81 GLU A N 1
ATOM 621 C CA . GLU A 1 81 ? 11.188 8.379 -0.701 1.00 81.12 81 GLU A CA 1
ATOM 622 C C . GLU A 1 81 ? 9.789 8.562 -1.305 1.00 81.12 81 GLU A C 1
ATOM 624 O O . GLU A 1 81 ? 8.800 8.584 -0.573 1.00 81.12 81 GLU A O 1
ATOM 629 N N . HIS A 1 82 ? 9.684 8.591 -2.636 1.00 87.19 82 HIS A N 1
ATOM 630 C CA . HIS A 1 82 ? 8.402 8.662 -3.341 1.00 87.19 82 HIS A CA 1
ATOM 631 C C . HIS A 1 82 ? 7.486 7.475 -3.003 1.00 87.19 82 HIS A C 1
ATOM 633 O O . HIS A 1 82 ? 6.343 7.667 -2.587 1.00 87.19 82 HIS A O 1
ATOM 639 N N . LYS A 1 83 ? 8.001 6.242 -3.053 1.00 87.06 83 LYS A N 1
ATOM 640 C CA . LYS A 1 83 ? 7.263 5.030 -2.649 1.00 87.06 83 LYS A CA 1
ATOM 641 C C . LYS A 1 83 ? 6.804 5.067 -1.194 1.00 87.06 83 LYS A C 1
ATOM 643 O O . LYS A 1 83 ? 5.703 4.612 -0.879 1.00 87.06 83 LYS A O 1
ATOM 648 N N . MET A 1 84 ? 7.609 5.643 -0.302 1.00 83.25 84 MET A N 1
ATOM 649 C CA . MET A 1 84 ? 7.222 5.853 1.092 1.00 83.25 84 MET A CA 1
ATOM 650 C C . MET A 1 84 ? 6.064 6.852 1.213 1.00 83.25 84 MET A C 1
ATOM 652 O O . MET A 1 84 ? 5.122 6.599 1.966 1.00 83.25 84 MET A O 1
ATOM 656 N N . ILE A 1 85 ? 6.100 7.956 0.463 1.00 86.81 85 ILE A N 1
ATOM 657 C CA . ILE A 1 85 ? 5.007 8.937 0.424 1.00 86.81 85 ILE A CA 1
ATOM 658 C C . ILE A 1 85 ? 3.714 8.266 -0.059 1.00 86.81 85 ILE A C 1
ATOM 660 O O . ILE A 1 85 ? 2.678 8.406 0.595 1.00 86.81 85 ILE A O 1
ATOM 664 N N . LEU A 1 86 ? 3.780 7.478 -1.136 1.00 89.75 86 LEU A N 1
ATOM 665 C CA . LEU A 1 86 ? 2.629 6.750 -1.676 1.00 89.75 86 LEU A CA 1
ATOM 666 C C . LEU A 1 86 ? 2.059 5.722 -0.697 1.00 89.75 86 LEU A C 1
ATOM 668 O O . LEU A 1 86 ? 0.841 5.619 -0.554 1.00 89.75 86 LEU A O 1
ATOM 672 N N . LEU A 1 87 ? 2.917 4.986 0.011 1.00 88.00 87 LEU A N 1
ATOM 673 C CA . LEU A 1 87 ? 2.485 4.027 1.026 1.00 88.00 87 LEU A CA 1
ATOM 674 C C . LEU A 1 87 ? 1.775 4.725 2.196 1.00 88.00 87 LEU A C 1
ATOM 676 O O . LEU A 1 87 ? 0.713 4.282 2.634 1.00 88.00 87 LEU A O 1
ATOM 680 N N . LEU A 1 88 ? 2.324 5.839 2.687 1.00 83.31 88 LEU A N 1
ATOM 681 C CA . LEU A 1 88 ? 1.692 6.633 3.744 1.00 83.31 88 LEU A CA 1
ATOM 682 C C . LEU A 1 88 ? 0.346 7.212 3.292 1.00 83.31 88 LEU A C 1
ATOM 684 O O . LEU A 1 88 ? -0.614 7.225 4.067 1.00 83.31 88 LEU A O 1
ATOM 688 N N . GLU A 1 89 ? 0.261 7.674 2.045 1.00 88.12 89 GLU A N 1
ATOM 689 C CA . GLU A 1 89 ? -0.984 8.164 1.464 1.00 88.12 89 GLU A CA 1
ATOM 690 C C . GLU A 1 89 ? -2.024 7.044 1.324 1.00 88.12 89 GLU A C 1
ATOM 692 O O . GLU A 1 89 ? -3.172 7.233 1.733 1.00 88.12 89 GLU A O 1
ATOM 697 N N . PHE A 1 90 ? -1.626 5.864 0.840 1.00 87.44 90 PHE A N 1
ATOM 698 C CA . PHE A 1 90 ? -2.487 4.684 0.775 1.00 87.44 90 PHE A CA 1
ATOM 699 C C . PHE A 1 90 ? -3.055 4.326 2.150 1.00 87.44 90 PHE A C 1
ATOM 701 O O . PHE A 1 90 ? -4.267 4.179 2.294 1.00 87.44 90 PHE A O 1
ATOM 708 N N . LEU A 1 91 ? -2.211 4.230 3.180 1.00 84.31 91 LEU A N 1
ATOM 709 C CA . LEU A 1 91 ? -2.631 3.878 4.542 1.00 84.31 91 LEU A CA 1
ATOM 710 C C . LEU A 1 91 ? -3.571 4.925 5.153 1.00 84.31 91 LEU A C 1
ATOM 712 O O . LEU A 1 91 ? -4.496 4.589 5.890 1.00 84.31 91 LEU A O 1
ATOM 716 N N . CYS A 1 92 ? -3.370 6.198 4.816 1.00 82.69 92 CYS A N 1
ATOM 717 C CA . CYS A 1 92 ? -4.267 7.272 5.222 1.00 82.69 92 CYS A CA 1
ATOM 718 C C . CYS A 1 92 ? -5.632 7.168 4.521 1.00 82.69 92 CYS A C 1
ATOM 720 O O . CYS A 1 92 ? -6.673 7.228 5.172 1.00 82.69 92 CYS A O 1
ATOM 722 N N . ARG A 1 93 ? -5.630 6.982 3.195 1.00 82.19 93 ARG A N 1
ATOM 723 C CA . ARG A 1 93 ? -6.843 6.943 2.363 1.00 82.19 93 ARG A CA 1
ATOM 724 C C . ARG A 1 93 ? -7.656 5.667 2.533 1.00 82.19 93 ARG A C 1
ATOM 726 O O . ARG A 1 93 ? -8.863 5.713 2.342 1.00 82.19 93 ARG A O 1
ATOM 733 N N . SER A 1 94 ? -7.012 4.560 2.880 1.00 80.81 94 SER A N 1
ATOM 734 C CA . SER A 1 94 ? -7.654 3.258 3.069 1.00 80.81 94 SER A CA 1
ATOM 735 C C . SER A 1 94 ? -8.355 3.113 4.418 1.00 80.81 94 SER A C 1
ATOM 737 O O . SER A 1 94 ? -9.092 2.153 4.603 1.00 80.81 94 SER A O 1
ATOM 739 N N . GLY A 1 95 ? -8.129 4.036 5.361 1.00 73.94 95 GLY A N 1
ATOM 740 C CA . GLY A 1 95 ? -8.650 3.919 6.726 1.00 73.94 95 GLY A CA 1
ATOM 741 C C . GLY A 1 95 ? -7.962 2.828 7.558 1.00 73.94 95 GLY A C 1
ATOM 742 O O . GLY A 1 95 ? -8.232 2.688 8.751 1.00 73.94 95 GLY A O 1
ATOM 743 N N . MET A 1 96 ? -6.944 2.162 6.993 1.00 68.12 96 MET A N 1
ATOM 744 C CA . MET A 1 96 ? -6.127 1.113 7.622 1.00 68.12 96 MET A CA 1
ATOM 745 C C . MET A 1 96 ? -5.228 1.619 8.769 1.00 68.12 96 MET A C 1
ATOM 747 O O . MET A 1 96 ? -4.280 0.953 9.180 1.00 68.12 96 MET A O 1
ATOM 751 N N . GLN A 1 97 ? -5.548 2.773 9.359 1.00 61.16 97 GLN A N 1
ATOM 752 C CA . GLN A 1 97 ? -5.023 3.182 10.662 1.00 61.16 97 GLN A CA 1
ATOM 753 C C . GLN A 1 97 ? -5.515 2.265 11.798 1.00 61.16 97 GLN A C 1
ATOM 755 O O . GLN A 1 97 ? -5.002 2.343 12.916 1.00 61.16 97 GLN A O 1
ATOM 760 N N . GLN A 1 98 ? -6.510 1.410 11.528 1.00 53.59 98 GLN A N 1
ATOM 761 C CA . GLN A 1 98 ? -7.133 0.508 12.492 1.00 53.59 98 GLN A CA 1
ATOM 762 C C . GLN A 1 98 ? -7.317 -0.894 11.894 1.00 53.59 98 GLN A C 1
ATOM 764 O O . GLN A 1 98 ? -8.406 -1.276 11.482 1.00 53.59 98 GLN A O 1
ATOM 769 N N . PHE A 1 99 ? -6.265 -1.710 11.882 1.00 48.84 99 PHE A N 1
ATOM 770 C CA . PHE A 1 99 ? -6.483 -3.157 11.852 1.00 48.84 99 PHE A CA 1
ATOM 771 C C . PHE A 1 99 ? -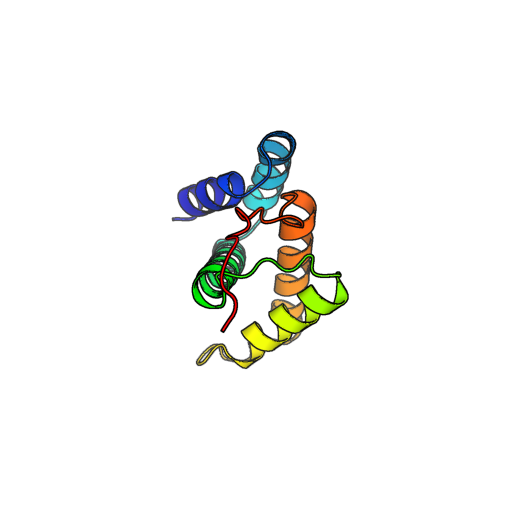7.169 -3.533 13.186 1.00 48.84 99 PHE A C 1
ATOM 773 O O . PHE A 1 99 ? -6.652 -3.138 14.229 1.00 48.84 99 PHE A O 1
ATOM 780 N N . SER A 1 100 ? -8.329 -4.213 13.169 1.00 36.19 100 SER A N 1
ATOM 781 C CA . SER A 1 100 ? -9.129 -4.611 14.363 1.00 36.19 100 SER A CA 1
ATOM 782 C C . SER A 1 100 ? -8.996 -6.108 14.696 1.00 36.19 100 SER A C 1
ATOM 784 O O . SER A 1 100 ? -8.990 -6.935 13.788 1.00 36.19 100 SER A O 1
ATOM 786 N N . LEU A 1 101 ? -8.689 -6.480 15.953 1.00 49.22 101 LEU A N 1
ATOM 787 C CA . LEU A 1 101 ? -8.315 -7.839 16.420 1.00 49.22 101 LEU A CA 1
ATOM 788 C C . LEU A 1 101 ? -9.405 -8.202 17.419 1.00 49.22 101 LEU A C 1
ATOM 790 O O . LEU A 1 101 ? -9.742 -7.381 18.278 1.00 49.22 101 LEU A O 1
ATOM 794 N N . PRO A 1 102 ? -9.876 -9.452 17.412 1.00 35.72 102 PRO A N 1
ATOM 795 C CA . PRO A 1 102 ? -10.495 -10.005 18.594 1.00 35.72 102 PRO A CA 1
ATOM 796 C C . PRO A 1 102 ? -9.426 -10.130 19.690 1.00 35.72 102 PRO A C 1
ATOM 798 O O . PRO A 1 102 ? -8.403 -10.801 19.5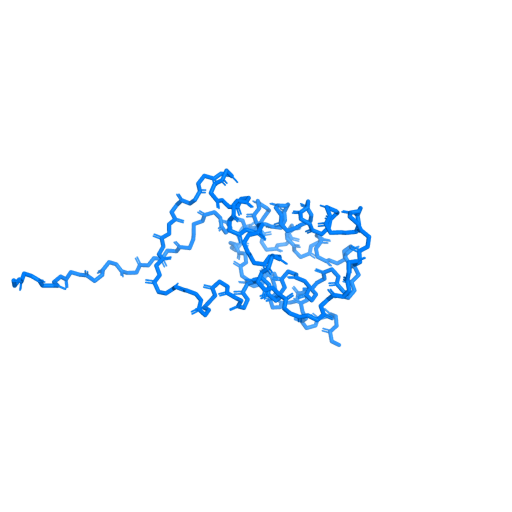34 1.00 35.72 102 PRO A O 1
ATOM 801 N N . MET A 1 103 ? -9.672 -9.452 20.806 1.00 40.72 103 MET A N 1
ATOM 802 C CA . MET A 1 103 ? -8.941 -9.596 22.059 1.00 40.72 103 MET A CA 1
ATOM 803 C C . MET A 1 103 ? -8.997 -11.070 22.492 1.00 40.72 103 MET A C 1
ATOM 805 O O . MET A 1 103 ? -10.066 -11.562 22.850 1.00 40.72 103 MET A O 1
ATOM 809 N N . ARG A 1 104 ? -7.876 -11.806 22.463 1.00 43.91 104 ARG A N 1
ATOM 810 C CA . ARG A 1 104 ? -7.812 -13.073 23.209 1.00 43.91 104 ARG A CA 1
ATOM 811 C C . ARG A 1 104 ? -7.630 -12.734 24.681 1.00 43.91 104 ARG A C 1
ATOM 813 O O . ARG A 1 104 ? -6.588 -12.230 25.088 1.00 43.91 104 ARG A O 1
ATOM 820 N N . ALA A 1 105 ? -8.675 -13.004 25.452 1.00 54.53 105 ALA A N 1
ATOM 821 C CA . ALA A 1 105 ? -8.599 -13.139 26.895 1.00 54.53 105 ALA A CA 1
ATOM 822 C C . ALA A 1 105 ? -7.857 -14.442 27.266 1.00 54.53 105 ALA A C 1
ATOM 824 O O . ALA A 1 105 ? -8.112 -15.488 26.666 1.00 54.53 105 ALA A O 1
ATOM 825 N N . GLY A 1 106 ? -6.987 -14.365 28.280 1.00 52.34 106 GLY A N 1
ATOM 826 C CA . GLY A 1 106 ? -6.346 -15.496 28.975 1.00 52.34 106 GLY A CA 1
ATOM 827 C C . GLY A 1 106 ? -4.930 -15.830 28.470 1.00 52.34 106 GLY A C 1
ATOM 828 O O . GLY A 1 106 ? -4.707 -15.867 27.269 1.00 52.34 106 GLY A O 1
ATOM 829 N N . GLN A 1 107 ? -3.925 -16.108 29.307 1.00 44.50 107 GLN A N 1
ATOM 830 C CA . GLN A 1 107 ? -3.963 -16.639 30.672 1.00 44.50 107 GLN A CA 1
ATOM 831 C C . GLN A 1 107 ? -2.764 -16.169 31.514 1.00 44.50 107 GLN A C 1
ATOM 833 O O . GLN A 1 107 ? -1.646 -16.032 31.029 1.00 44.50 107 GLN A O 1
ATOM 838 N N . THR A 1 108 ? -3.071 -15.956 32.789 1.00 48.12 108 THR A N 1
ATOM 839 C CA . THR A 1 108 ? -2.221 -16.042 33.982 1.00 48.12 108 THR A CA 1
ATOM 840 C C . THR A 1 108 ? -1.332 -17.287 34.017 1.00 48.12 108 THR A C 1
ATOM 842 O O . THR A 1 108 ? -1.799 -18.373 33.673 1.00 48.12 108 THR A O 1
ATOM 845 N N . GLY A 1 109 ? -0.114 -17.122 34.536 1.00 44.66 109 GLY A N 1
ATOM 846 C CA . GLY A 1 109 ? 0.819 -18.180 34.928 1.00 44.66 109 GLY A CA 1
ATOM 847 C C . GLY A 1 109 ? 2.102 -17.573 35.461 1.00 44.66 109 GLY A C 1
ATOM 848 O O . GLY A 1 109 ? 2.992 -17.327 34.623 1.00 44.66 109 GLY A O 1
#

Sequence (109 aa):
MRPALVTALASCADISLQSKTRHFLLGLSADELEFIAEYLGSCILESTRQCRCSRAQLARRIAEFQQARPGCPRVRSSDQEHKMILLLEFLCRSGMQQFSLPMRAGQTG

Secondary structure (DSSP, 8-state):
-HHHHHHHHHHTS-TTTHHHHHHHHHTS-HHHHHHHHHHHHHHHHH-S------HHHHHHHHHHHHHH-TT-----HHHHHHHHHHHHHHHHHT-TT------------